Protein AF-A0A7W3JRR3-F1 (afdb_monomer)

Foldseek 3Di:
DDDDDDDDDDDDDDDDPPDPPPPQPQDDAPAAKWKAWPVFATADFPDKDALQTWIWIARDRPGLFHKDAAPPQFPFKKWFKAAGNCQFALVRTQFMDTAHDDPPHRIGTRDTQRNVRRPPHDLVVCQQVWAKIWTFMFRHHPVRRGGPGTYTFIKTADHNRRIIGTHDID

Solvent-accessible surface area (backbone atoms only — not comparable to full-atom values): 9525 Å² total; per-residue (Å²): 144,87,83,85,87,86,83,86,80,85,82,81,84,81,80,77,81,77,74,78,79,72,81,68,59,76,64,78,52,76,45,61,47,30,43,22,36,80,80,79,41,70,61,54,61,66,47,82,36,57,46,74,44,50,31,28,37,10,50,39,83,91,42,58,76,29,54,45,83,39,60,88,78,44,67,45,32,29,24,39,32,16,50,65,54,33,73,66,35,52,90,58,39,51,22,25,30,84,41,72,52,44,90,98,56,53,29,38,60,43,43,64,52,24,65,70,66,29,73,51,56,58,63,68,60,46,20,55,65,29,48,64,30,32,41,29,38,32,26,13,24,83,83,53,72,38,47,80,42,41,34,40,37,48,30,42,34,36,53,71,74,26,36,28,24,37,51,74,86,125

Mean predicted aligned error: 8.38 Å

Nearest PDB structures (folds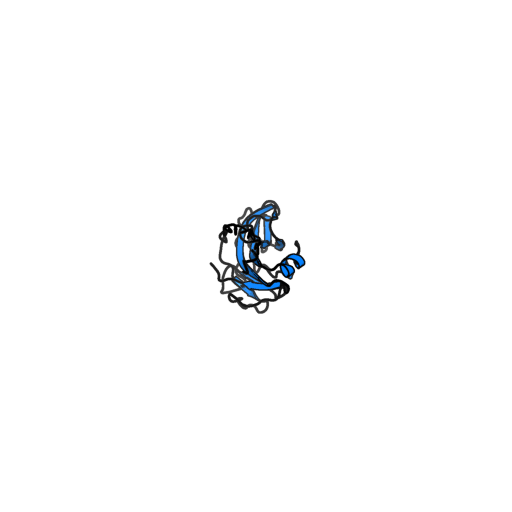eek):
  8v5q-assembly1_G  TM=2.894E-01  e=2.706E+00  Human alphaherpesvirus 3
  6fhp-assembly2_B  TM=1.627E-01  e=4.683E+00  Streptomyces mobaraensis

Organism: NCBI:txid748908

pLDDT: mean 88.58, std 17.71, range [40.22, 98.56]

Sequence (170 aa):
MLRLGIILALATSLTSCAGTVGNVVDVSSDGPVFIFDGGDAVVAPGTKMAWNDDAFASSVEATEYAEFLCPESSTGGFSFLAERGNEKSPSAWKMNAPLGFRPGSHSLLAPVVTPDWLINGDFAQIKAQGGSYSLGVACVENNGLSASKVFFRSITVTAGTGDWTADPNK

Radius of gyration: 22.42 Å; Cα contacts (8 Å, |Δi|>4): 398; chains: 1; bounding box: 68×60×65 Å

Structure (mmCIF, N/CA/C/O backbone):
data_AF-A0A7W3JRR3-F1
#
_entry.id   AF-A0A7W3JRR3-F1
#
loop_
_atom_site.group_PDB
_atom_site.id
_atom_site.type_symbol
_atom_site.label_atom_id
_atom_site.label_alt_id
_atom_site.label_comp_id
_atom_site.label_asym_id
_atom_site.label_entity_id
_atom_site.label_seq_id
_atom_site.pdbx_PDB_ins_code
_atom_site.Cartn_x
_atom_site.Cartn_y
_atom_site.Cartn_z
_atom_site.occupancy
_atom_site.B_iso_or_equiv
_atom_site.auth_seq_id
_atom_site.auth_comp_id
_atom_site.auth_asym_id
_atom_site.auth_atom_id
_atom_site.pdbx_PDB_model_num
ATOM 1 N N . MET A 1 1 ? -53.595 41.607 47.313 1.00 43.44 1 MET A N 1
ATOM 2 C CA . MET A 1 1 ? -52.727 42.332 46.360 1.00 43.44 1 MET A CA 1
ATOM 3 C C . MET A 1 1 ? -51.395 41.599 46.295 1.00 43.44 1 MET A C 1
ATOM 5 O O . MET A 1 1 ? -50.656 41.655 47.262 1.00 43.44 1 MET A O 1
ATOM 9 N N . LEU A 1 2 ? -51.121 40.852 45.224 1.00 40.50 2 LEU A N 1
ATOM 10 C CA . LEU A 1 2 ? -49.820 40.212 44.999 1.00 40.50 2 LEU A CA 1
ATOM 11 C C . LEU A 1 2 ? -49.593 40.168 43.481 1.00 40.50 2 LEU A C 1
ATOM 13 O O . LEU A 1 2 ? -50.391 39.562 42.770 1.00 40.50 2 LEU A O 1
ATOM 17 N N . ARG A 1 3 ? -48.580 40.877 42.968 1.00 40.22 3 ARG A N 1
ATOM 18 C CA . ARG A 1 3 ? -48.223 40.876 41.540 1.00 40.22 3 ARG A CA 1
ATOM 19 C C . ARG A 1 3 ? -46.749 40.508 41.349 1.00 40.22 3 ARG A C 1
ATOM 21 O O . ARG A 1 3 ? -45.873 41.264 41.740 1.00 40.22 3 ARG A O 1
ATOM 28 N N . LEU A 1 4 ? -46.583 39.322 40.755 1.00 45.22 4 LEU A N 1
ATOM 29 C CA . LEU A 1 4 ? -45.621 38.859 39.743 1.00 45.22 4 LEU A CA 1
ATOM 30 C C . LEU A 1 4 ? -44.192 39.437 39.754 1.00 45.22 4 LEU A C 1
ATOM 32 O O . LEU A 1 4 ? -43.964 40.572 39.344 1.00 45.22 4 LEU A O 1
ATOM 36 N N . GLY A 1 5 ? -43.228 38.567 40.075 1.00 44.06 5 GLY A N 1
ATOM 37 C CA . GLY A 1 5 ? -41.819 38.708 39.703 1.00 44.06 5 GLY A CA 1
ATOM 38 C C . GLY A 1 5 ? -41.556 38.110 38.316 1.00 44.06 5 GLY A C 1
ATOM 39 O O . GLY A 1 5 ? -42.033 37.021 38.004 1.00 44.06 5 GLY A O 1
ATOM 40 N N . ILE A 1 6 ? -40.813 38.841 37.488 1.00 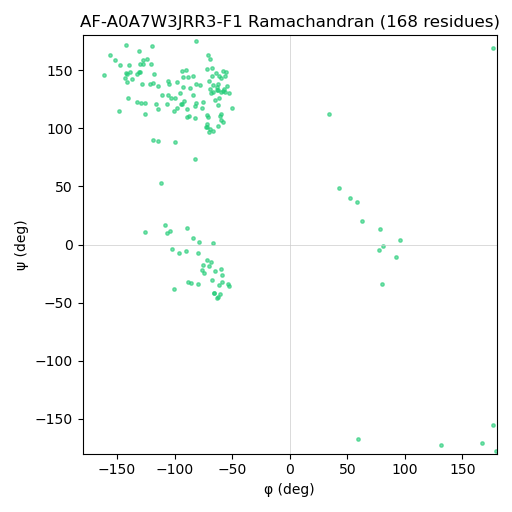54.38 6 ILE A N 1
ATOM 41 C CA . ILE A 1 6 ? -40.384 38.447 36.141 1.00 54.38 6 ILE A CA 1
ATOM 42 C C . ILE A 1 6 ? -39.012 37.770 36.256 1.00 54.38 6 ILE A C 1
ATOM 44 O O . ILE A 1 6 ? -38.074 38.378 36.767 1.00 54.38 6 ILE A O 1
ATOM 48 N N . ILE A 1 7 ? -38.889 36.529 35.778 1.00 46.56 7 ILE A N 1
ATOM 49 C CA . ILE A 1 7 ? -37.606 35.829 35.617 1.00 46.56 7 ILE A CA 1
ATOM 50 C C . ILE A 1 7 ? -37.181 35.971 34.154 1.00 46.56 7 ILE A C 1
ATOM 52 O O . ILE A 1 7 ? -37.877 35.510 33.251 1.00 46.56 7 ILE A O 1
ATOM 56 N N . LEU A 1 8 ? -36.045 36.629 33.931 1.00 47.44 8 LEU A N 1
ATOM 57 C CA . LEU A 1 8 ? -35.415 36.785 32.623 1.00 47.44 8 LEU A CA 1
ATOM 58 C C . LEU A 1 8 ? -34.500 35.574 32.372 1.00 47.44 8 LEU A C 1
ATOM 60 O O . LEU A 1 8 ? -33.485 35.420 33.048 1.00 47.44 8 LEU A O 1
ATOM 64 N N . ALA A 1 9 ? -34.863 34.700 31.432 1.00 47.69 9 ALA A N 1
ATOM 65 C CA . ALA A 1 9 ? -34.028 33.572 31.021 1.00 47.69 9 ALA A CA 1
ATOM 66 C C . ALA A 1 9 ? -33.089 34.001 29.878 1.00 47.69 9 ALA A C 1
ATOM 68 O O . ALA A 1 9 ? -33.551 34.369 28.798 1.00 47.69 9 ALA A O 1
ATOM 69 N N . LEU A 1 10 ? -31.774 33.960 30.115 1.00 46.31 10 LEU A N 1
ATOM 70 C CA . LEU A 1 10 ? -30.750 34.108 29.076 1.00 46.31 10 LEU A CA 1
ATOM 71 C C . LEU A 1 10 ? -30.653 32.801 28.275 1.00 46.31 10 LEU A C 1
ATOM 73 O O . LEU A 1 10 ? -30.275 31.768 28.823 1.00 46.31 10 LEU A O 1
ATOM 77 N N . ALA A 1 11 ? -30.959 32.854 26.980 1.00 46.69 11 ALA A N 1
ATOM 78 C CA . ALA A 1 11 ? -30.701 31.765 26.045 1.00 46.69 11 ALA A CA 1
ATOM 79 C C . ALA A 1 11 ? -29.294 31.929 25.446 1.00 46.69 11 ALA A C 1
ATOM 81 O O . ALA A 1 11 ? -29.047 32.844 24.663 1.00 46.69 11 ALA A O 1
ATOM 82 N N . THR A 1 12 ? -28.360 31.057 25.823 1.00 53.84 12 THR A N 1
ATOM 83 C CA . THR A 1 12 ? -27.039 30.943 25.195 1.00 53.84 12 THR A CA 1
ATOM 84 C C . THR A 1 12 ? -27.147 30.087 23.936 1.00 53.84 12 THR A C 1
ATOM 86 O O . THR A 1 12 ? -27.351 28.876 23.989 1.00 53.84 12 THR A O 1
ATOM 89 N N . SER A 1 13 ? -27.025 30.724 22.775 1.00 48.91 13 SER A N 1
ATOM 90 C CA . SER A 1 13 ? -26.954 30.056 21.477 1.00 48.91 13 SER A CA 1
ATOM 91 C C . SER A 1 13 ? -25.611 29.333 21.323 1.00 48.91 13 SER A C 1
ATOM 93 O O . SER A 1 13 ? -24.565 29.966 21.187 1.00 48.91 13 SER A O 1
ATOM 95 N N . LEU A 1 14 ? -25.651 27.999 21.353 1.00 49.72 14 LEU A N 1
ATOM 96 C CA . LEU A 1 14 ? -24.549 27.121 20.967 1.00 49.72 14 LEU A CA 1
ATOM 97 C C . LEU A 1 14 ? -24.387 27.182 19.443 1.00 49.72 14 LEU A C 1
ATOM 99 O O . LEU A 1 14 ? -25.173 26.596 18.701 1.00 49.72 14 LEU A O 1
ATOM 103 N N . THR A 1 15 ? -23.374 27.902 18.971 1.00 57.06 15 THR A N 1
ATOM 104 C CA . THR A 1 15 ? -22.947 27.849 17.570 1.00 57.06 15 THR A CA 1
ATOM 105 C C . THR A 1 15 ? -22.245 26.515 17.331 1.00 57.06 15 THR A C 1
ATOM 107 O O . THR A 1 15 ? -21.091 26.333 17.709 1.00 57.06 15 THR A O 1
ATOM 110 N N . SER A 1 16 ? -22.943 25.558 16.725 1.00 45.97 16 SER A N 1
ATOM 111 C CA . SER A 1 16 ? -22.334 24.333 16.213 1.00 45.97 16 SER A CA 1
ATOM 112 C C . SER A 1 16 ? -21.504 24.665 14.971 1.00 45.97 16 SER A C 1
ATOM 114 O O . SER A 1 16 ? -22.060 25.014 13.929 1.00 45.97 16 SER A O 1
ATOM 116 N N . CYS A 1 17 ? -20.179 24.554 15.063 1.00 47.81 17 CYS A N 1
ATOM 117 C CA . CYS A 1 17 ? -19.304 24.557 13.896 1.00 47.81 17 CYS A CA 1
ATOM 118 C C . CYS A 1 17 ? -19.581 23.284 13.086 1.00 47.81 17 CYS A C 1
ATOM 120 O O . CYS A 1 17 ? -19.081 22.211 13.416 1.00 47.81 17 CYS A O 1
ATOM 122 N N . ALA A 1 18 ? -20.404 23.385 12.044 1.00 49.62 18 ALA A N 1
ATOM 123 C CA . ALA A 1 18 ? -20.497 22.342 11.035 1.00 49.62 18 ALA A CA 1
ATOM 124 C C . ALA A 1 18 ? -19.183 22.351 10.241 1.00 49.62 18 ALA A C 1
ATOM 126 O O . ALA A 1 18 ? -18.975 23.200 9.377 1.00 49.62 18 ALA A O 1
ATOM 127 N N . GLY A 1 19 ? -18.268 21.441 10.578 1.00 46.62 19 GLY A N 1
ATOM 128 C CA . GLY A 1 19 ? -17.132 21.143 9.717 1.00 46.62 19 GLY A CA 1
ATOM 129 C C . GLY A 1 19 ? -17.667 20.594 8.400 1.00 46.62 19 GLY A C 1
ATOM 130 O O . GLY A 1 19 ? -18.384 19.595 8.383 1.00 46.62 19 GLY A O 1
ATOM 131 N N . THR A 1 20 ? -17.362 21.262 7.295 1.00 41.69 20 THR A N 1
ATOM 132 C CA . THR A 1 20 ? -17.564 20.706 5.961 1.00 41.69 20 THR A CA 1
ATOM 133 C C . THR A 1 20 ? -16.726 19.438 5.849 1.00 41.69 20 THR A C 1
ATOM 135 O O . THR A 1 20 ? -15.498 19.515 5.826 1.00 41.69 20 THR A O 1
ATOM 138 N N . VAL A 1 21 ? -17.380 18.278 5.788 1.00 48.75 21 VAL A N 1
ATOM 139 C CA . VAL A 1 21 ? -16.757 17.041 5.312 1.00 48.75 21 VAL A CA 1
ATOM 140 C C . VAL A 1 21 ? -16.384 17.313 3.858 1.00 48.75 21 VAL A C 1
ATOM 142 O O . VAL A 1 21 ? -17.259 17.401 2.998 1.00 48.75 21 VAL A O 1
ATOM 145 N N . GLY A 1 22 ? -15.104 17.580 3.597 1.00 43.84 22 GLY A N 1
ATOM 146 C CA . GLY A 1 22 ? -14.613 17.700 2.231 1.00 43.84 22 GLY A CA 1
ATOM 147 C C . GLY A 1 22 ? -14.952 16.412 1.490 1.00 43.84 22 GLY A C 1
ATOM 148 O O . GLY A 1 22 ? -14.725 15.325 2.019 1.00 43.84 22 GLY A O 1
ATOM 149 N N . ASN A 1 23 ? -15.530 16.522 0.295 1.00 43.31 23 ASN A N 1
ATOM 150 C CA . ASN A 1 23 ? -15.677 1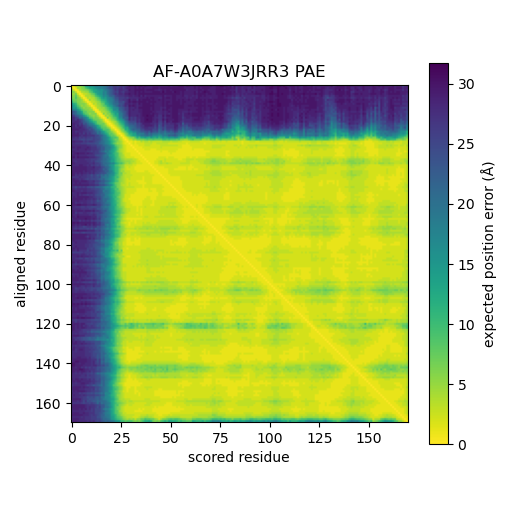5.366 -0.578 1.00 43.31 23 ASN A CA 1
ATOM 151 C C . ASN A 1 23 ? -14.269 14.838 -0.864 1.00 43.31 23 ASN A C 1
ATOM 153 O O . ASN A 1 23 ? -13.505 15.483 -1.582 1.00 43.31 23 ASN A O 1
ATOM 157 N N . VAL A 1 24 ? -13.921 13.697 -0.272 1.00 52.12 24 VAL A N 1
ATOM 158 C CA . VAL A 1 24 ? -12.739 12.938 -0.665 1.00 52.12 24 VAL A CA 1
ATOM 159 C C . VAL A 1 24 ? -12.946 12.588 -2.132 1.00 52.12 24 VAL A C 1
ATOM 161 O O . VAL A 1 24 ? -13.880 11.863 -2.477 1.00 52.12 24 VAL A O 1
ATOM 164 N N . VAL A 1 25 ? -12.128 13.161 -3.012 1.00 56.66 25 VAL A N 1
ATOM 165 C CA . VAL A 1 25 ? -12.067 12.705 -4.397 1.00 56.66 25 VAL A CA 1
ATOM 166 C C . VAL A 1 25 ? -11.400 11.338 -4.332 1.00 56.66 25 VAL A C 1
ATOM 168 O O . VAL A 1 25 ? -10.183 11.254 -4.207 1.00 56.66 25 VAL A O 1
ATOM 171 N N . ASP A 1 26 ? -12.205 10.276 -4.324 1.00 62.62 26 ASP A N 1
ATOM 172 C CA . ASP A 1 26 ? -11.705 8.907 -4.438 1.00 62.62 26 ASP A CA 1
ATOM 173 C C . ASP A 1 26 ? -10.927 8.825 -5.765 1.00 62.62 26 ASP A C 1
ATOM 175 O O . ASP A 1 26 ? -11.510 8.842 -6.852 1.00 62.62 26 ASP A O 1
ATOM 179 N N . VAL A 1 27 ? -9.597 8.790 -5.686 1.00 76.00 27 VAL A N 1
ATOM 180 C CA . VAL A 1 27 ? -8.758 8.435 -6.831 1.00 76.00 27 VAL A CA 1
ATOM 181 C C . VAL A 1 27 ? -9.040 6.965 -7.132 1.00 76.00 27 VAL A C 1
ATOM 183 O O . VAL A 1 27 ? -9.175 6.154 -6.219 1.00 76.00 27 VAL A O 1
ATOM 186 N N . SER A 1 28 ? -9.175 6.597 -8.404 1.00 86.38 28 SER A N 1
ATOM 187 C CA . SER A 1 28 ? -9.311 5.187 -8.761 1.00 86.38 28 SER A CA 1
ATOM 188 C C . SER A 1 28 ? -7.947 4.512 -8.707 1.00 86.38 28 SER A C 1
ATOM 190 O O . SER A 1 28 ? -6.958 5.057 -9.208 1.00 86.38 28 SER A O 1
ATOM 192 N N . SER A 1 29 ? -7.904 3.305 -8.156 1.00 94.62 29 SER A N 1
ATOM 193 C CA . SER A 1 29 ? -6.731 2.454 -8.295 1.00 94.62 29 SER A CA 1
ATOM 194 C C . SER A 1 29 ? -6.506 2.076 -9.767 1.00 94.62 29 SER A C 1
ATOM 196 O O . SER A 1 29 ? -7.458 1.956 -10.536 1.00 94.62 29 SER A O 1
ATOM 198 N N . ASP A 1 30 ? -5.246 1.899 -10.170 1.00 96.69 30 ASP A N 1
ATOM 199 C CA . ASP A 1 30 ? -4.860 1.517 -11.535 1.00 96.69 30 ASP A CA 1
ATOM 200 C C . ASP A 1 30 ? -5.042 0.006 -11.819 1.00 96.69 30 ASP A C 1
ATOM 202 O O . ASP A 1 30 ? -4.720 -0.461 -12.915 1.00 96.69 30 ASP A O 1
ATOM 206 N N . GLY A 1 31 ? -5.552 -0.759 -10.848 1.00 94.88 31 GLY A N 1
ATOM 207 C CA . GLY A 1 31 ? -5.890 -2.179 -10.950 1.00 94.88 31 GLY A CA 1
ATOM 208 C C . GLY A 1 31 ? -6.377 -2.743 -9.607 1.00 94.88 31 GLY A C 1
ATOM 209 O O . GLY A 1 31 ? -6.264 -2.061 -8.589 1.00 94.88 31 GLY A O 1
ATOM 210 N N . PRO A 1 32 ? -6.926 -3.969 -9.579 1.00 94.81 32 PRO A N 1
ATOM 211 C CA . PRO A 1 32 ? -7.370 -4.590 -8.336 1.00 94.81 32 PRO A CA 1
ATOM 212 C C . PRO A 1 32 ? -6.187 -4.919 -7.417 1.00 94.81 32 PRO A C 1
ATOM 214 O O . PRO A 1 32 ? -5.081 -5.198 -7.884 1.00 94.81 32 PRO A O 1
ATOM 217 N N . VAL A 1 33 ? -6.446 -4.932 -6.108 1.00 97.19 33 VAL A N 1
ATOM 218 C CA . VAL A 1 33 ? -5.489 -5.372 -5.088 1.00 97.19 33 VAL A CA 1
ATOM 219 C C . VAL A 1 33 ? -6.146 -6.390 -4.173 1.00 97.19 33 VAL A C 1
ATOM 221 O O . VAL A 1 33 ? -7.137 -6.114 -3.504 1.00 97.19 33 VAL A O 1
ATOM 224 N N . PHE A 1 34 ? -5.561 -7.572 -4.104 1.00 97.62 34 PHE A N 1
ATOM 225 C CA . PHE A 1 34 ? -5.901 -8.597 -3.131 1.00 97.62 34 PHE A CA 1
ATOM 226 C C . PHE A 1 34 ? -4.806 -8.622 -2.076 1.00 97.62 34 PHE A C 1
ATOM 228 O O . PHE A 1 34 ? -3.631 -8.472 -2.402 1.00 97.62 34 PHE A O 1
ATOM 235 N N . ILE A 1 35 ? -5.201 -8.747 -0.813 1.00 97.94 35 ILE A N 1
ATOM 236 C CA . ILE A 1 35 ? -4.263 -8.821 0.305 1.00 97.94 35 ILE A CA 1
ATOM 237 C C . ILE A 1 35 ? -4.241 -10.268 0.766 1.00 97.94 35 ILE A C 1
ATOM 239 O O . ILE A 1 35 ? -5.307 -10.833 0.996 1.00 97.94 35 ILE A O 1
ATOM 243 N N . PHE A 1 36 ? -3.051 -10.835 0.887 1.00 98.44 36 PHE A N 1
ATOM 244 C CA . PHE A 1 36 ? -2.788 -12.152 1.447 1.00 98.44 36 PHE A CA 1
ATOM 245 C C . PHE A 1 36 ? -2.182 -11.997 2.837 1.00 98.44 36 PHE A C 1
ATOM 247 O O . PHE A 1 36 ? -1.399 -11.071 3.044 1.00 98.44 36 PHE A O 1
ATOM 254 N N . ASP A 1 37 ? -2.569 -12.853 3.779 1.00 97.75 37 ASP A N 1
ATOM 255 C CA . ASP A 1 37 ? -1.940 -12.928 5.097 1.00 97.75 37 ASP A CA 1
ATOM 256 C C . ASP A 1 37 ? -0.645 -13.762 5.065 1.00 97.75 37 ASP A C 1
ATOM 258 O O . ASP A 1 37 ? -0.296 -14.356 4.047 1.00 97.75 37 ASP A O 1
ATOM 262 N N . GLY A 1 38 ? 0.080 -13.827 6.186 1.00 95.75 38 GLY A N 1
ATOM 263 C CA . GLY A 1 38 ? 1.289 -14.659 6.315 1.00 95.75 38 GLY A CA 1
ATOM 264 C C . GLY A 1 38 ? 1.060 -16.177 6.263 1.00 95.75 38 GLY A C 1
ATOM 265 O O . GLY A 1 38 ? 2.008 -16.938 6.448 1.00 95.75 38 GLY A O 1
ATOM 266 N N . GLY A 1 39 ? -0.185 -16.627 6.082 1.00 95.94 39 GLY A N 1
ATOM 267 C CA . GLY A 1 39 ? -0.562 -18.019 5.844 1.00 95.94 39 GLY A CA 1
ATOM 268 C C . GLY A 1 39 ? -1.023 -18.278 4.406 1.00 95.94 39 GLY A C 1
ATOM 269 O O . GLY A 1 39 ? -1.677 -19.294 4.163 1.00 95.94 39 GLY A O 1
ATOM 270 N N . ASP A 1 40 ? -0.718 -17.365 3.482 1.00 93.88 40 ASP A N 1
ATOM 271 C CA . ASP A 1 40 ? -1.048 -17.411 2.055 1.00 93.88 40 ASP A CA 1
ATOM 272 C C . ASP A 1 40 ? -2.565 -17.404 1.772 1.00 93.88 40 ASP A C 1
ATOM 274 O O . ASP A 1 40 ? -3.018 -17.795 0.688 1.00 93.88 40 ASP A O 1
ATOM 278 N N . ALA A 1 41 ? -3.384 -16.950 2.727 1.00 97.12 41 ALA A N 1
ATOM 279 C CA . ALA A 1 41 ? -4.828 -16.843 2.563 1.00 97.12 41 ALA A CA 1
ATOM 280 C C . ALA A 1 41 ? -5.245 -15.416 2.195 1.00 97.12 41 ALA A C 1
ATOM 282 O O . ALA A 1 41 ? -4.752 -14.432 2.745 1.00 97.12 41 ALA A O 1
ATOM 283 N N . VAL A 1 42 ? -6.212 -15.286 1.282 1.00 97.31 42 VAL A N 1
ATOM 284 C CA . VAL A 1 42 ? -6.785 -1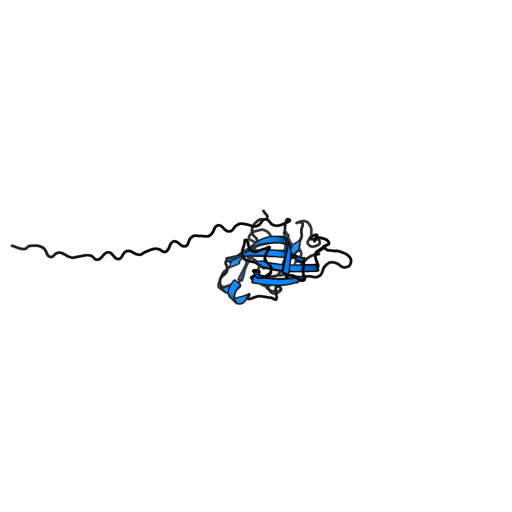3.978 0.940 1.00 97.31 42 VAL A CA 1
ATOM 285 C C . VAL A 1 42 ? -7.517 -13.401 2.152 1.00 97.31 42 VAL A C 1
ATOM 287 O O . VAL A 1 42 ? -8.469 -13.987 2.673 1.00 97.31 42 VAL A O 1
ATOM 290 N N . VAL A 1 43 ? -7.129 -12.194 2.551 1.00 97.50 43 VAL A N 1
ATOM 291 C CA . VAL A 1 43 ? -7.777 -11.414 3.602 1.00 97.50 43 VAL A CA 1
ATOM 292 C C . VAL A 1 43 ? -9.126 -10.908 3.095 1.00 97.50 43 VAL A C 1
ATOM 294 O O . VAL A 1 43 ? -9.232 -9.918 2.352 1.00 97.50 43 VAL A O 1
ATOM 297 N N . ALA A 1 44 ? -10.185 -11.593 3.526 1.00 96.56 44 ALA A N 1
ATOM 298 C CA . ALA A 1 44 ? -11.558 -11.210 3.232 1.00 96.56 44 ALA A CA 1
ATOM 299 C C . ALA A 1 44 ? -11.874 -9.779 3.730 1.00 96.56 44 ALA A C 1
ATOM 301 O O . ALA A 1 44 ? -11.306 -9.316 4.724 1.00 96.56 44 ALA A O 1
ATOM 302 N N . PRO A 1 45 ? -12.778 -9.041 3.058 1.00 96.06 45 PRO A N 1
ATOM 303 C CA . PRO A 1 45 ? -13.217 -7.733 3.534 1.00 96.06 45 PRO A CA 1
ATOM 304 C C . PRO A 1 45 ? -13.747 -7.775 4.971 1.00 96.06 45 PRO A C 1
ATOM 306 O O . PRO A 1 45 ? -14.512 -8.668 5.329 1.00 96.06 45 PRO A O 1
ATOM 309 N N . GLY A 1 46 ? -13.361 -6.793 5.787 1.00 96.88 46 GLY A N 1
ATOM 310 C CA . GLY A 1 46 ? -13.769 -6.706 7.193 1.00 96.88 46 GLY A CA 1
ATOM 311 C C . GLY A 1 46 ? -13.028 -7.644 8.153 1.00 96.88 46 GLY A C 1
ATOM 312 O O . GLY A 1 46 ? -13.236 -7.534 9.362 1.00 96.88 46 GLY A O 1
ATOM 313 N N . THR A 1 47 ? -12.146 -8.525 7.664 1.00 98.25 47 THR A N 1
ATOM 314 C CA . THR A 1 47 ? -11.254 -9.302 8.533 1.00 98.25 47 THR A CA 1
ATOM 315 C C . THR A 1 47 ? -10.346 -8.353 9.303 1.00 98.25 47 THR A C 1
ATOM 317 O O . THR A 1 47 ? -9.683 -7.495 8.717 1.00 98.25 47 THR A O 1
ATOM 320 N N . LYS A 1 48 ? -10.349 -8.500 10.628 1.00 98.25 48 LYS A N 1
ATOM 321 C CA . LYS A 1 48 ? -9.497 -7.736 11.533 1.00 98.25 48 LYS A CA 1
ATOM 322 C C . LYS A 1 48 ? -8.068 -8.268 11.454 1.00 98.25 48 LYS A C 1
ATOM 324 O O . LYS A 1 48 ? -7.846 -9.433 11.763 1.00 98.25 48 LYS A O 1
ATOM 329 N N . MET A 1 49 ? -7.142 -7.382 11.124 1.00 98.44 49 MET A N 1
ATOM 330 C CA . MET A 1 49 ? -5.703 -7.611 11.082 1.00 98.44 49 MET A CA 1
ATOM 331 C C . MET A 1 49 ? -5.034 -6.745 12.153 1.00 98.44 49 MET A C 1
ATOM 333 O O . MET A 1 49 ? -5.381 -5.569 12.316 1.00 98.44 49 MET A O 1
ATOM 337 N N . ALA A 1 50 ? -4.080 -7.299 12.892 1.00 98.25 50 ALA A N 1
ATOM 338 C CA . ALA A 1 50 ? -3.199 -6.503 13.733 1.00 98.25 50 ALA A CA 1
ATOM 339 C C . ALA A 1 50 ? -2.248 -5.667 12.861 1.00 98.25 50 ALA A C 1
ATOM 341 O O . ALA A 1 50 ? -1.999 -5.957 11.690 1.00 98.25 50 ALA A O 1
ATOM 342 N N . TRP A 1 51 ? -1.683 -4.606 13.436 1.00 96.94 51 TRP A N 1
ATOM 343 C CA . TRP A 1 51 ? -0.777 -3.708 12.706 1.00 96.94 51 TRP A CA 1
ATOM 344 C C . TRP A 1 51 ? 0.461 -4.409 12.124 1.00 96.94 51 TRP A C 1
ATOM 346 O O . TRP A 1 51 ? 0.985 -3.995 11.092 1.00 96.94 51 TRP A O 1
ATOM 356 N N . ASN A 1 52 ? 0.936 -5.440 12.818 1.00 97.44 52 ASN A N 1
ATOM 357 C CA . ASN A 1 52 ? 2.132 -6.204 12.485 1.00 97.44 52 ASN A CA 1
ATOM 358 C C . ASN A 1 52 ? 1.815 -7.598 11.924 1.00 97.44 52 ASN A C 1
ATOM 360 O O . ASN A 1 52 ? 2.733 -8.408 11.829 1.00 97.44 52 ASN A O 1
ATOM 364 N N . ASP A 1 53 ? 0.549 -7.892 11.613 1.00 98.44 53 ASP A N 1
ATOM 365 C CA . ASP A 1 53 ? 0.212 -9.120 10.896 1.00 98.44 53 ASP A CA 1
ATOM 366 C C . ASP A 1 53 ? 0.740 -9.018 9.466 1.00 98.44 53 ASP A C 1
ATOM 368 O O . ASP A 1 53 ? 0.563 -7.990 8.804 1.00 98.44 53 ASP A O 1
ATOM 372 N N . ASP A 1 54 ? 1.385 -10.085 9.001 1.00 98.31 54 ASP A N 1
ATOM 373 C CA . ASP A 1 54 ? 1.953 -10.133 7.662 1.00 98.31 54 ASP A CA 1
ATOM 374 C C . ASP A 1 54 ? 0.865 -9.936 6.604 1.00 98.31 54 ASP A C 1
ATOM 376 O O . ASP A 1 54 ? -0.192 -10.568 6.651 1.00 98.31 54 ASP A O 1
ATOM 380 N N . ALA A 1 55 ? 1.134 -9.033 5.663 1.00 98.19 55 ALA A N 1
ATOM 381 C CA . ALA A 1 55 ? 0.239 -8.695 4.576 1.00 98.19 55 ALA A CA 1
ATOM 382 C C . ALA A 1 55 ? 1.026 -8.477 3.278 1.00 98.19 55 ALA A C 1
ATOM 384 O O . ALA A 1 55 ? 1.924 -7.631 3.211 1.00 98.19 55 ALA A O 1
ATOM 385 N N . PHE A 1 56 ? 0.638 -9.189 2.224 1.00 98.31 56 PHE A N 1
ATOM 386 C CA . PHE A 1 56 ? 1.231 -9.101 0.889 1.00 98.31 56 PHE A CA 1
ATOM 387 C C . PHE A 1 56 ? 0.165 -8.707 -0.127 1.00 98.31 56 PHE A C 1
ATOM 389 O O . PHE A 1 56 ? -0.964 -9.191 -0.073 1.00 98.31 56 PHE A O 1
ATOM 396 N N . ALA A 1 57 ? 0.495 -7.808 -1.051 1.00 98.06 57 ALA A N 1
ATOM 397 C CA . ALA A 1 57 ? -0.430 -7.410 -2.104 1.00 98.06 57 ALA A CA 1
ATOM 398 C C . ALA A 1 57 ? -0.235 -8.264 -3.362 1.00 98.06 57 ALA A C 1
ATOM 400 O O . ALA A 1 57 ? 0.885 -8.593 -3.741 1.00 98.06 57 ALA A O 1
ATOM 401 N N . SER A 1 58 ? -1.335 -8.553 -4.049 1.00 98.12 58 SER A N 1
ATOM 402 C CA . SER A 1 58 ? -1.368 -9.277 -5.319 1.00 98.12 58 SER A CA 1
ATOM 403 C C . SER A 1 58 ? -2.380 -8.645 -6.270 1.00 98.12 58 SER A C 1
ATOM 405 O O . SER A 1 58 ? -3.399 -8.098 -5.841 1.00 98.12 58 SER A O 1
ATOM 407 N N . SER A 1 59 ? -2.114 -8.718 -7.574 1.00 97.44 59 SER A N 1
ATOM 408 C CA . SER A 1 59 ? -3.021 -8.206 -8.607 1.00 97.44 59 SER A CA 1
ATOM 409 C C . SER A 1 59 ? -4.186 -9.152 -8.925 1.00 97.44 59 SER A C 1
ATOM 411 O O . SER A 1 59 ? -5.100 -8.772 -9.657 1.00 97.44 59 SER A O 1
ATOM 413 N N . VAL A 1 60 ? -4.195 -10.373 -8.372 1.00 96.62 60 VAL A N 1
ATOM 414 C CA . VAL A 1 60 ? -5.286 -11.350 -8.537 1.00 96.62 60 VAL A CA 1
ATOM 415 C C . VAL A 1 60 ? -5.585 -12.083 -7.227 1.00 96.62 60 VAL A C 1
ATOM 417 O O . VAL A 1 60 ? -4.719 -12.243 -6.376 1.00 96.62 60 VAL A O 1
ATOM 420 N N . GLU A 1 61 ? -6.811 -12.581 -7.079 1.00 96.44 61 GLU A N 1
ATOM 421 C CA . GLU A 1 61 ? -7.246 -13.304 -5.873 1.00 96.44 61 GLU A CA 1
ATOM 422 C C . GLU A 1 61 ? -6.684 -14.728 -5.778 1.00 96.44 61 GLU A C 1
ATOM 424 O O . GLU A 1 61 ? -6.587 -15.301 -4.702 1.00 96.44 61 GLU A O 1
ATOM 429 N N . ALA A 1 62 ? -6.338 -15.332 -6.915 1.00 96.69 62 ALA A N 1
ATOM 430 C CA . ALA A 1 62 ? -6.020 -16.756 -6.985 1.00 96.69 62 ALA A CA 1
ATOM 431 C C . ALA A 1 62 ? -4.640 -17.125 -6.412 1.00 96.69 62 ALA A C 1
ATOM 433 O O . ALA A 1 62 ? -4.376 -18.304 -6.183 1.00 96.69 62 ALA A O 1
ATOM 434 N N . THR A 1 63 ? -3.734 -16.157 -6.251 1.00 96.62 63 THR A N 1
ATOM 435 C CA . THR A 1 63 ? -2.364 -16.391 -5.778 1.00 96.62 63 THR A CA 1
ATOM 436 C C . THR A 1 63 ? -1.729 -15.099 -5.270 1.00 96.62 63 THR A C 1
ATOM 438 O O . THR A 1 63 ? -1.967 -14.034 -5.838 1.00 96.62 63 THR A O 1
ATOM 441 N N . GLU A 1 64 ? -0.878 -15.191 -4.249 1.00 95.75 64 GLU A N 1
ATOM 442 C CA . GLU A 1 64 ? -0.068 -14.070 -3.752 1.00 95.75 64 GLU A CA 1
ATOM 443 C C . GLU A 1 64 ? 1.053 -13.649 -4.722 1.00 95.75 64 GLU A C 1
ATOM 445 O O . GLU A 1 64 ? 1.559 -12.532 -4.663 1.00 95.75 64 GLU A O 1
ATOM 450 N N . TYR A 1 65 ? 1.414 -14.524 -5.666 1.00 95.75 65 TYR A N 1
ATOM 451 C CA . TYR A 1 65 ? 2.529 -14.320 -6.594 1.00 95.75 65 TYR A CA 1
ATOM 452 C C . TYR A 1 65 ? 2.131 -13.604 -7.891 1.00 95.75 65 TYR A C 1
ATOM 454 O O . TYR A 1 65 ? 2.887 -13.638 -8.864 1.00 95.75 65 TYR A O 1
ATOM 462 N N . ALA A 1 66 ? 0.951 -12.985 -7.962 1.00 97.19 66 ALA A N 1
ATOM 463 C CA . ALA A 1 66 ? 0.609 -12.197 -9.138 1.00 97.19 66 ALA A CA 1
ATOM 464 C C . ALA A 1 66 ? 1.240 -10.809 -9.069 1.00 97.19 66 ALA A C 1
ATOM 466 O O . ALA A 1 66 ? 1.284 -10.149 -8.031 1.00 97.19 66 ALA A O 1
ATOM 467 N N . GLU A 1 67 ? 1.755 -10.378 -10.213 1.00 97.12 67 GLU A N 1
ATOM 468 C CA . GLU A 1 67 ? 2.592 -9.193 -10.302 1.00 97.12 67 GLU A CA 1
ATOM 469 C C . GLU A 1 67 ? 1.772 -7.927 -10.559 1.00 97.12 67 GLU A C 1
ATOM 471 O O . GLU A 1 67 ? 0.757 -7.947 -11.262 1.00 97.12 67 GLU A O 1
ATOM 476 N N . PHE A 1 68 ? 2.272 -6.795 -10.066 1.00 98.38 68 PHE A N 1
ATOM 477 C CA . PHE A 1 68 ? 1.854 -5.474 -10.528 1.00 98.38 68 PHE A CA 1
ATOM 478 C C . PHE A 1 68 ? 2.817 -4.987 -11.606 1.00 98.38 68 PHE A C 1
ATOM 480 O O . PHE A 1 68 ? 4.019 -4.855 -11.363 1.00 98.38 68 PHE A O 1
ATOM 487 N N . LEU A 1 69 ? 2.293 -4.717 -12.802 1.00 97.75 69 LEU A N 1
ATOM 488 C CA . LEU A 1 69 ? 3.091 -4.241 -13.929 1.00 97.75 69 LEU A CA 1
ATOM 489 C C . LEU A 1 69 ? 3.306 -2.729 -13.835 1.00 97.75 69 LEU A C 1
ATOM 491 O O . LEU A 1 69 ? 2.349 -1.947 -13.885 1.00 97.75 69 LEU A O 1
ATOM 495 N N . CYS A 1 70 ? 4.569 -2.322 -13.749 1.00 97.75 70 CYS A N 1
ATOM 496 C CA . CYS A 1 70 ? 4.968 -0.926 -13.780 1.00 97.75 70 CYS A CA 1
ATOM 497 C C . CYS A 1 70 ? 5.319 -0.474 -15.204 1.00 97.75 70 CYS A C 1
ATOM 499 O O . CYS A 1 70 ? 5.812 -1.270 -16.005 1.00 97.75 70 CYS A O 1
ATOM 501 N N . PRO A 1 71 ? 5.094 0.811 -15.542 1.00 97.06 71 PRO A N 1
ATOM 502 C CA . PRO A 1 71 ? 5.602 1.384 -16.784 1.00 97.06 71 PRO A CA 1
ATOM 503 C C . PRO A 1 71 ? 7.122 1.213 -16.914 1.00 97.06 71 PRO A C 1
ATOM 505 O O . PRO A 1 71 ? 7.839 1.285 -15.913 1.00 97.06 71 PRO A O 1
ATOM 508 N N . GLU A 1 72 ? 7.624 1.080 -18.144 1.00 95.12 72 GLU A N 1
ATOM 509 C CA . GLU A 1 72 ? 9.068 0.988 -18.431 1.00 95.12 72 GLU A CA 1
ATOM 510 C C . GLU A 1 72 ? 9.859 2.212 -17.938 1.00 95.12 72 GLU A C 1
ATOM 512 O O . GLU A 1 72 ? 11.036 2.105 -17.616 1.00 95.12 72 GLU A O 1
ATOM 517 N N . SER A 1 73 ? 9.217 3.375 -17.820 1.00 94.12 73 SER A N 1
ATOM 518 C CA . SER A 1 73 ? 9.809 4.593 -17.252 1.00 94.12 73 SER A CA 1
ATOM 519 C C . SER A 1 73 ? 10.008 4.540 -15.734 1.00 94.12 73 SER A C 1
ATOM 521 O O . SER A 1 73 ? 10.693 5.400 -15.178 1.00 94.12 73 SER A O 1
ATOM 523 N N . SER A 1 74 ? 9.412 3.561 -15.048 1.00 96.75 74 SER A N 1
ATOM 524 C CA . SER A 1 74 ? 9.458 3.476 -13.589 1.00 96.75 74 SER A CA 1
ATOM 525 C C . SER A 1 74 ? 10.874 3.195 -13.108 1.00 96.75 74 SER A C 1
ATOM 527 O O . SER A 1 74 ? 11.536 2.266 -13.564 1.00 96.75 74 SER A O 1
ATOM 529 N N . THR A 1 75 ? 11.317 3.983 -12.137 1.00 94.69 75 THR A N 1
ATOM 530 C CA . THR A 1 75 ? 12.646 3.882 -11.526 1.00 94.69 75 THR A CA 1
ATOM 531 C C . THR A 1 75 ? 12.636 3.068 -10.233 1.00 94.69 75 THR A C 1
ATOM 533 O O . THR A 1 75 ? 13.694 2.807 -9.672 1.00 94.69 75 THR A O 1
ATOM 536 N N . GLY A 1 76 ? 11.458 2.689 -9.732 1.00 95.62 76 GLY A N 1
ATOM 537 C CA . GLY A 1 76 ? 11.314 1.839 -8.553 1.00 95.62 76 GLY A CA 1
ATOM 538 C C . GLY A 1 76 ? 9.856 1.586 -8.182 1.00 95.62 76 GLY A C 1
ATOM 539 O O . GLY A 1 76 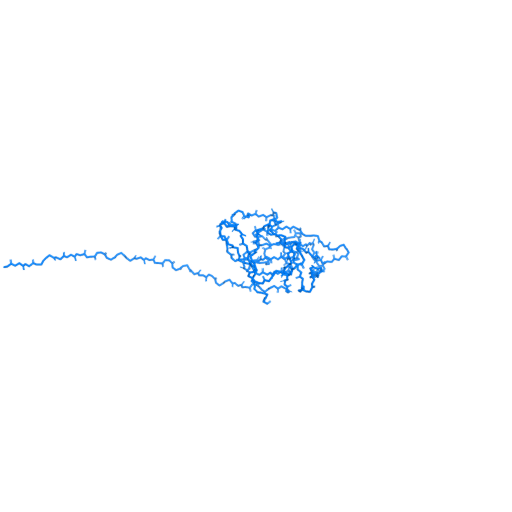? 8.936 2.060 -8.858 1.00 95.62 76 GLY A O 1
ATOM 540 N N . GLY A 1 77 ? 9.658 0.856 -7.087 1.00 97.62 77 GLY A N 1
ATOM 541 C CA . GLY A 1 77 ? 8.355 0.675 -6.461 1.00 97.62 77 GLY A CA 1
ATOM 542 C C . GLY A 1 77 ? 8.371 1.093 -4.999 1.00 97.62 77 GLY A C 1
ATOM 543 O O . GLY A 1 77 ? 9.428 1.154 -4.375 1.00 97.62 77 GLY A O 1
ATOM 544 N N . PHE A 1 78 ? 7.195 1.364 -4.452 1.00 98.38 78 PHE A N 1
ATOM 545 C CA . PHE A 1 78 ? 6.994 1.605 -3.026 1.00 98.38 78 PHE A CA 1
ATOM 546 C C . PHE A 1 78 ? 5.746 0.879 -2.553 1.00 98.38 78 PHE A C 1
ATOM 548 O O . PHE A 1 78 ? 4.755 0.859 -3.278 1.00 98.38 78 PHE A O 1
ATOM 555 N N . SER A 1 79 ? 5.767 0.334 -1.340 1.00 98.56 79 SER A N 1
ATOM 556 C CA . SER A 1 79 ? 4.540 0.145 -0.574 1.00 98.56 79 SER A CA 1
ATOM 557 C C . SER A 1 79 ? 4.229 1.445 0.154 1.00 98.56 79 SER A C 1
ATOM 559 O O . SER A 1 79 ? 5.139 2.190 0.532 1.00 98.56 79 SER A O 1
ATOM 561 N N . PHE A 1 80 ? 2.950 1.766 0.302 1.00 98.56 80 PHE A N 1
ATOM 562 C CA . PHE A 1 80 ? 2.534 3.027 0.898 1.00 98.56 80 PHE A CA 1
ATOM 563 C C . PHE A 1 80 ? 1.227 2.897 1.671 1.00 98.56 80 PHE A C 1
ATOM 565 O O . PHE A 1 80 ? 0.376 2.059 1.371 1.00 98.56 80 PHE A O 1
ATOM 572 N N . LEU A 1 81 ? 1.067 3.800 2.634 1.00 98.38 81 LEU A N 1
ATOM 573 C CA . LEU A 1 81 ? -0.178 4.105 3.315 1.00 98.38 81 LEU A CA 1
ATOM 574 C C . LEU A 1 81 ? -0.423 5.608 3.184 1.00 98.38 81 LEU A C 1
ATOM 576 O O . LEU A 1 81 ? 0.403 6.429 3.593 1.00 98.38 81 LEU A O 1
ATOM 580 N N . ALA A 1 82 ? -1.556 5.976 2.596 1.00 97.44 82 ALA A N 1
ATOM 581 C CA . ALA A 1 82 ? -1.932 7.363 2.342 1.00 97.44 82 ALA A CA 1
ATOM 582 C C . ALA A 1 82 ? -3.348 7.646 2.842 1.00 97.44 82 ALA A C 1
ATOM 584 O O . ALA A 1 82 ? -4.182 6.748 2.929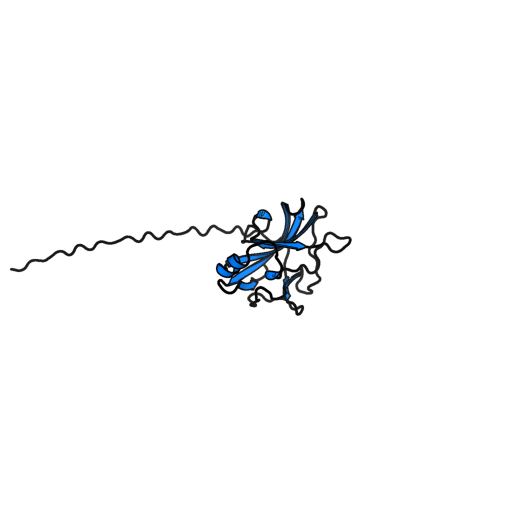 1.00 97.44 82 ALA A O 1
ATOM 585 N N . GLU A 1 83 ? -3.640 8.909 3.148 1.00 95.81 83 GLU A N 1
ATOM 586 C CA . GLU A 1 83 ? -5.038 9.347 3.221 1.00 95.81 83 GLU A CA 1
ATOM 587 C C . GLU A 1 83 ? -5.701 9.163 1.850 1.00 95.81 83 GLU A C 1
ATOM 589 O O . GLU A 1 83 ? -5.053 9.350 0.814 1.00 95.81 83 GLU A O 1
ATOM 594 N N . ARG A 1 84 ? -6.991 8.809 1.845 1.00 94.31 84 ARG A N 1
ATOM 595 C CA . ARG A 1 84 ? -7.745 8.625 0.599 1.00 94.31 84 ARG A CA 1
ATOM 596 C C . ARG A 1 84 ? -7.713 9.901 -0.248 1.00 94.31 84 ARG A C 1
ATOM 598 O O . ARG A 1 84 ? -7.936 10.993 0.272 1.00 94.31 84 ARG A O 1
ATOM 605 N N . GLY A 1 85 ? -7.444 9.754 -1.542 1.00 93.94 85 GLY A N 1
ATOM 606 C CA . GLY A 1 85 ? -7.299 10.857 -2.497 1.00 93.94 85 GLY A CA 1
ATOM 607 C C . GLY A 1 85 ? -5.863 11.369 -2.678 1.00 93.94 85 GLY A C 1
ATOM 608 O O . GLY A 1 85 ? -5.606 12.128 -3.612 1.00 93.94 85 GLY A O 1
ATOM 609 N N . ASN A 1 86 ? -4.918 10.948 -1.827 1.00 95.56 86 ASN A N 1
ATOM 610 C CA . ASN A 1 86 ? -3.505 11.344 -1.890 1.00 95.56 86 ASN A CA 1
ATOM 611 C C . ASN A 1 86 ? -2.585 10.244 -2.453 1.00 95.56 86 ASN A C 1
ATOM 613 O O . ASN A 1 86 ? -1.361 10.352 -2.381 1.00 95.56 86 ASN A O 1
ATOM 617 N N . GLU A 1 87 ? -3.139 9.176 -3.026 1.00 96.00 87 GLU A N 1
ATOM 618 C CA . GLU A 1 87 ? -2.387 7.985 -3.433 1.00 96.00 87 GLU A CA 1
ATOM 619 C C . GLU A 1 87 ? -1.328 8.305 -4.494 1.00 96.00 87 GLU A C 1
ATOM 621 O O . GLU A 1 87 ? -0.230 7.760 -4.452 1.00 96.00 87 GLU A O 1
ATOM 626 N N . LYS A 1 88 ? -1.604 9.249 -5.405 1.00 95.25 88 LYS A N 1
ATOM 627 C CA . LYS A 1 88 ? -0.674 9.660 -6.476 1.00 95.25 88 LYS A CA 1
ATOM 628 C C . LYS A 1 88 ? 0.360 10.709 -6.051 1.00 95.25 88 LYS A C 1
ATOM 630 O O . LYS A 1 88 ? 1.117 11.193 -6.892 1.00 95.25 88 LYS A O 1
ATOM 635 N N . SER A 1 89 ? 0.411 11.068 -4.771 1.00 95.69 89 SER A N 1
ATOM 636 C CA . SER A 1 89 ? 1.306 12.098 -4.242 1.00 95.69 89 SER A CA 1
ATOM 637 C C . SER A 1 89 ? 2.264 11.497 -3.212 1.00 95.69 89 SER A C 1
ATOM 639 O O . SER A 1 89 ? 1.955 11.526 -2.023 1.00 95.69 89 SER A O 1
ATOM 641 N N . PRO A 1 90 ? 3.447 10.997 -3.628 1.00 96.69 90 PRO A N 1
ATOM 642 C CA . PRO A 1 90 ? 4.407 10.374 -2.715 1.00 96.69 90 PRO A CA 1
ATOM 643 C C . PRO A 1 90 ? 4.777 11.220 -1.493 1.00 96.69 90 PRO A C 1
ATOM 645 O O . PRO A 1 90 ? 4.924 10.700 -0.392 1.00 96.69 90 PRO A O 1
ATOM 648 N N . SER A 1 91 ? 4.854 12.544 -1.655 1.00 96.25 91 SER A N 1
ATOM 649 C CA . SER A 1 91 ? 5.120 13.486 -0.560 1.00 96.25 91 SER A CA 1
ATOM 650 C C . SER A 1 91 ? 3.987 13.611 0.467 1.00 96.25 91 SER A C 1
ATOM 652 O O . SER A 1 91 ? 4.210 14.159 1.543 1.00 96.25 91 SER A O 1
ATOM 654 N N . ALA A 1 92 ? 2.782 13.134 0.146 1.00 95.88 92 ALA A N 1
ATOM 655 C CA . ALA A 1 92 ? 1.609 13.138 1.019 1.00 95.88 92 ALA A CA 1
ATOM 656 C C . ALA A 1 92 ? 1.329 11.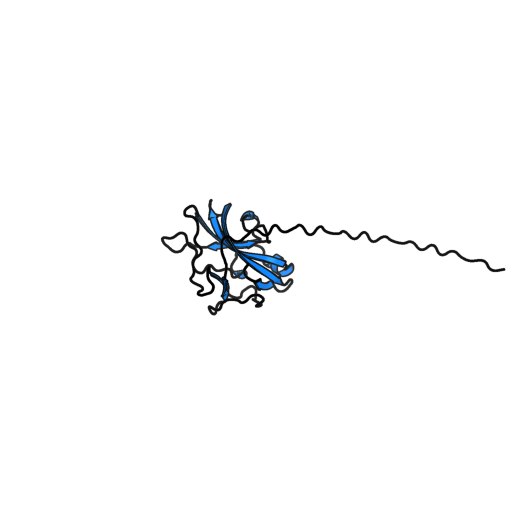763 1.654 1.00 95.88 92 ALA A C 1
ATOM 658 O O . ALA A 1 92 ? 0.412 11.640 2.473 1.00 95.88 92 ALA A O 1
ATOM 659 N N . TRP A 1 93 ? 2.096 10.727 1.298 1.00 97.62 93 TRP A N 1
ATOM 660 C CA . TRP A 1 93 ? 1.992 9.421 1.940 1.00 97.62 93 TRP A CA 1
ATOM 661 C C . TRP A 1 93 ? 2.370 9.531 3.415 1.00 97.62 93 TRP A C 1
ATOM 663 O O . TRP A 1 93 ? 3.356 10.169 3.780 1.00 97.62 93 TRP A O 1
ATOM 673 N N . LYS A 1 94 ? 1.571 8.902 4.277 1.00 97.69 94 LYS A N 1
ATOM 674 C CA . LYS A 1 94 ? 1.791 8.923 5.726 1.00 97.69 94 LYS A CA 1
ATOM 675 C C . LYS A 1 94 ? 2.869 7.939 6.140 1.00 97.69 94 LYS A C 1
ATOM 677 O O . LYS A 1 94 ? 3.595 8.212 7.090 1.00 97.69 94 LYS A O 1
ATOM 682 N N . MET A 1 95 ? 2.939 6.810 5.435 1.00 97.62 95 MET A N 1
ATOM 683 C CA . MET A 1 95 ? 3.990 5.814 5.580 1.00 97.62 95 MET A CA 1
ATOM 684 C C . MET A 1 95 ? 4.357 5.227 4.219 1.00 97.62 95 MET A C 1
ATOM 686 O O . MET A 1 95 ? 3.492 5.109 3.350 1.00 97.62 95 MET A O 1
ATOM 690 N N . ASN A 1 96 ? 5.618 4.846 4.023 1.00 98.19 96 ASN A N 1
ATOM 691 C CA . ASN A 1 96 ? 6.047 4.101 2.839 1.00 98.19 96 ASN A CA 1
ATOM 692 C C . ASN A 1 96 ? 7.326 3.291 3.083 1.00 98.19 96 ASN A C 1
ATOM 694 O O . ASN A 1 96 ? 8.072 3.557 4.025 1.00 98.19 96 ASN A O 1
ATOM 698 N N . ALA A 1 97 ? 7.595 2.328 2.208 1.00 98.00 97 ALA A N 1
ATOM 699 C CA . ALA A 1 97 ? 8.880 1.646 2.121 1.00 98.00 97 ALA A CA 1
ATOM 700 C C . ALA A 1 97 ? 9.222 1.335 0.657 1.00 98.00 97 ALA A C 1
ATOM 702 O O . ALA A 1 97 ? 8.320 1.032 -0.129 1.00 98.00 97 ALA A O 1
ATOM 703 N N . PRO A 1 98 ? 10.504 1.418 0.260 1.00 97.19 98 PRO A N 1
ATOM 704 C CA . PRO A 1 98 ? 10.914 1.076 -1.094 1.00 97.19 98 PRO A CA 1
ATOM 705 C C . PRO A 1 98 ? 10.747 -0.425 -1.354 1.00 97.19 98 PRO A C 1
ATOM 707 O O . PRO A 1 98 ? 11.005 -1.259 -0.488 1.00 97.19 98 PRO A O 1
ATOM 710 N N . LEU A 1 99 ? 10.376 -0.761 -2.584 1.00 97.00 99 LEU A N 1
ATOM 711 C CA . LEU A 1 99 ? 10.272 -2.120 -3.100 1.00 97.00 99 LEU A CA 1
ATOM 712 C C . LEU A 1 99 ? 11.255 -2.315 -4.255 1.00 97.00 99 LEU A C 1
ATOM 714 O O . LEU A 1 99 ? 11.515 -1.400 -5.041 1.00 97.00 99 LEU A O 1
ATOM 718 N N . GLY A 1 100 ? 11.775 -3.534 -4.376 1.00 93.00 100 GLY A N 1
ATOM 719 C CA . GLY A 1 100 ? 12.574 -3.947 -5.524 1.00 93.00 100 GLY A CA 1
ATOM 720 C C . GLY A 1 100 ? 11.698 -4.495 -6.645 1.00 93.00 100 GLY A C 1
ATOM 721 O O . GLY A 1 100 ? 10.715 -5.190 -6.387 1.00 93.00 100 GLY A O 1
ATOM 722 N N . PHE A 1 101 ? 12.077 -4.229 -7.894 1.00 96.31 101 PHE A N 1
ATOM 723 C CA . PHE A 1 101 ? 11.509 -4.964 -9.020 1.00 96.31 101 PHE A CA 1
ATOM 724 C C . PHE A 1 101 ? 12.041 -6.391 -9.061 1.00 96.31 101 PHE A C 1
ATOM 726 O O . PHE A 1 101 ? 13.185 -6.664 -8.681 1.00 96.31 101 PHE A O 1
ATOM 733 N N . ARG A 1 102 ? 11.227 -7.301 -9.598 1.00 94.69 102 ARG A N 1
ATOM 734 C CA . ARG A 1 102 ? 11.696 -8.635 -9.956 1.00 94.69 102 ARG A CA 1
ATOM 735 C C . ARG A 1 102 ? 12.865 -8.507 -10.956 1.00 94.69 102 ARG A C 1
ATOM 737 O O . ARG A 1 102 ? 12.741 -7.766 -11.938 1.00 94.69 102 ARG A O 1
ATOM 744 N N . PRO A 1 103 ? 13.991 -9.219 -10.753 1.00 92.62 103 PRO A N 1
ATOM 745 C CA . PRO A 1 103 ? 15.167 -9.090 -11.611 1.00 92.62 103 PRO A CA 1
ATOM 746 C C . PRO A 1 103 ? 14.852 -9.271 -13.100 1.00 92.62 103 PRO A C 1
ATOM 748 O O . PRO A 1 103 ? 14.218 -10.250 -13.491 1.00 92.62 103 PRO A O 1
ATOM 751 N N . GLY A 1 104 ? 15.318 -8.332 -13.927 1.00 92.81 104 GLY A N 1
ATOM 752 C CA . GLY A 1 104 ? 15.102 -8.349 -15.378 1.00 92.81 104 GLY A CA 1
ATOM 753 C C . GLY A 1 104 ? 13.711 -7.891 -15.832 1.00 92.81 104 GLY A C 1
ATOM 754 O O . GLY A 1 104 ? 13.363 -8.105 -16.989 1.00 92.81 104 GLY A O 1
ATOM 755 N N . SER A 1 105 ? 12.918 -7.275 -14.952 1.00 94.94 105 SER A N 1
ATOM 756 C CA . SER A 1 105 ? 11.563 -6.799 -15.253 1.00 94.94 105 SER A CA 1
ATOM 757 C C . SER A 1 105 ? 11.253 -5.462 -14.566 1.00 94.94 105 SER A C 1
ATOM 759 O O . SER A 1 105 ? 12.023 -4.997 -13.728 1.00 94.94 105 SER A O 1
ATOM 761 N N . HIS A 1 106 ? 10.115 -4.855 -14.918 1.00 95.06 106 HIS A N 1
ATOM 762 C CA . HIS A 1 106 ? 9.526 -3.692 -14.240 1.00 95.06 106 HIS A CA 1
ATOM 763 C C . HIS A 1 106 ? 8.229 -4.120 -13.547 1.00 95.06 106 HIS A C 1
ATOM 765 O O . HIS A 1 106 ? 7.154 -3.576 -13.799 1.00 95.06 106 HIS A O 1
ATOM 771 N N . SER A 1 107 ? 8.305 -5.165 -12.727 1.00 97.31 107 SER A N 1
ATOM 772 C CA . SER A 1 107 ? 7.148 -5.669 -11.998 1.00 97.31 107 SER A CA 1
ATOM 773 C C . SER A 1 107 ? 7.437 -5.859 -10.518 1.00 97.31 107 SER A C 1
ATOM 775 O O . SER A 1 107 ? 8.567 -6.138 -10.101 1.00 97.31 107 SER A O 1
ATOM 777 N N . LEU A 1 108 ? 6.393 -5.659 -9.718 1.00 97.88 108 LEU A N 1
ATOM 778 C CA . LEU A 1 108 ? 6.404 -5.889 -8.279 1.00 97.88 108 LEU A CA 1
ATOM 779 C C . LEU A 1 108 ? 5.733 -7.235 -8.016 1.00 97.88 108 LEU A C 1
ATOM 781 O O . LEU A 1 108 ? 4.545 -7.393 -8.293 1.00 97.88 108 LEU A O 1
ATOM 785 N N . LEU A 1 109 ? 6.506 -8.194 -7.511 1.00 96.69 109 LEU A N 1
ATOM 786 C CA . LEU A 1 109 ? 6.058 -9.547 -7.184 1.00 96.69 109 LEU A CA 1
ATOM 787 C C . LEU A 1 109 ? 5.883 -9.677 -5.670 1.00 96.69 109 LEU A C 1
ATOM 789 O O . LEU A 1 109 ? 6.832 -9.387 -4.943 1.00 96.69 109 LEU A O 1
ATOM 793 N N . ALA A 1 110 ? 4.698 -10.112 -5.229 1.00 95.12 110 ALA A N 1
ATOM 794 C CA . ALA A 1 110 ? 4.338 -10.292 -3.817 1.00 95.12 110 ALA A CA 1
ATOM 795 C C . ALA A 1 110 ? 4.812 -9.142 -2.895 1.00 95.12 110 ALA A C 1
ATOM 797 O O . ALA A 1 110 ? 5.467 -9.382 -1.876 1.00 95.12 110 ALA A O 1
ATOM 798 N N . PRO A 1 111 ? 4.575 -7.866 -3.258 1.00 98.00 111 PRO A N 1
ATOM 799 C CA . PRO A 1 111 ? 5.064 -6.757 -2.457 1.00 98.00 111 PRO A CA 1
ATOM 800 C C . PRO A 1 111 ? 4.446 -6.746 -1.055 1.00 98.00 111 PRO A C 1
ATOM 802 O O . PRO A 1 111 ? 3.228 -6.844 -0.892 1.00 98.00 111 PRO A O 1
ATOM 805 N N . VAL A 1 112 ? 5.299 -6.566 -0.046 1.00 97.81 112 VAL A N 1
ATOM 806 C CA . VAL A 1 112 ? 4.876 -6.432 1.351 1.00 97.81 112 VAL A CA 1
ATOM 807 C C . VAL A 1 112 ? 4.116 -5.123 1.561 1.00 97.81 112 VAL A C 1
ATOM 809 O O . VAL A 1 112 ? 4.574 -4.042 1.182 1.00 97.81 112 VAL A O 1
ATOM 812 N N . VAL A 1 113 ? 2.950 -5.226 2.189 1.00 98.38 113 VAL A N 1
ATOM 813 C CA . VAL A 1 113 ? 2.092 -4.101 2.585 1.00 98.38 113 VAL A CA 1
ATOM 814 C C . VAL A 1 113 ? 1.751 -4.131 4.078 1.00 98.38 113 VAL A C 1
ATOM 816 O O . VAL A 1 113 ? 0.926 -3.341 4.523 1.00 98.38 113 VAL A O 1
ATOM 819 N N . THR A 1 114 ? 2.402 -4.989 4.871 1.00 98.31 114 THR A N 1
ATOM 820 C CA . THR A 1 114 ? 2.326 -4.973 6.340 1.00 98.31 114 THR A CA 1
ATOM 821 C C . THR A 1 114 ? 2.595 -3.561 6.873 1.00 98.31 114 THR A C 1
ATOM 823 O O . THR A 1 114 ? 3.715 -3.076 6.693 1.00 98.31 114 THR A O 1
ATOM 826 N N . PRO A 1 115 ? 1.642 -2.891 7.554 1.00 97.06 115 PRO A N 1
ATOM 827 C CA . PRO A 1 115 ? 1.818 -1.508 8.007 1.00 97.06 115 PRO A CA 1
ATOM 828 C C . PRO A 1 115 ? 3.083 -1.267 8.843 1.00 97.06 115 PRO A C 1
ATOM 830 O O . PRO A 1 115 ? 3.711 -0.217 8.727 1.00 97.06 115 PRO A O 1
ATOM 833 N N . ASP A 1 116 ? 3.499 -2.250 9.646 1.00 96.06 116 ASP A N 1
ATOM 834 C CA . ASP A 1 116 ? 4.728 -2.190 10.451 1.00 96.06 116 ASP A CA 1
ATOM 835 C C . ASP A 1 116 ? 6.026 -2.127 9.618 1.00 96.06 116 ASP A C 1
ATOM 837 O O . ASP A 1 116 ? 7.041 -1.613 10.079 1.00 96.06 116 ASP A O 1
ATOM 841 N N . TRP A 1 117 ? 5.991 -2.590 8.364 1.00 96.94 117 TRP A N 1
ATOM 842 C CA . TRP A 1 117 ? 7.143 -2.615 7.455 1.00 96.94 117 TRP A CA 1
ATOM 843 C C . TRP A 1 117 ? 7.267 -1.340 6.607 1.00 96.94 117 TRP A C 1
ATOM 845 O O . TRP A 1 117 ? 8.252 -1.171 5.885 1.00 96.94 117 TRP A O 1
ATOM 855 N N . LEU A 1 118 ? 6.304 -0.414 6.687 1.00 97.44 118 LEU A N 1
ATOM 856 C CA . LEU A 1 118 ? 6.348 0.870 5.983 1.00 97.44 118 LEU A CA 1
ATOM 857 C C . LEU A 1 118 ? 7.200 1.876 6.781 1.00 97.44 118 LEU A C 1
ATOM 859 O O . LEU A 1 118 ? 6.698 2.794 7.424 1.00 97.44 118 LEU A O 1
ATOM 863 N N . ILE A 1 119 ? 8.517 1.676 6.743 1.00 95.19 119 ILE A N 1
ATOM 864 C CA . ILE A 1 119 ? 9.506 2.303 7.637 1.00 95.19 119 ILE A CA 1
ATOM 865 C C . ILE A 1 119 ? 9.573 3.842 7.617 1.00 95.19 119 ILE A C 1
ATOM 867 O O . ILE A 1 119 ? 10.081 4.435 8.568 1.00 95.19 119 ILE A O 1
ATOM 871 N N . ASN A 1 120 ? 9.093 4.508 6.565 1.00 94.81 120 ASN A N 1
ATOM 872 C CA . ASN A 1 120 ? 9.156 5.965 6.440 1.00 94.81 120 ASN A CA 1
ATOM 873 C C . ASN A 1 120 ? 7.821 6.610 6.826 1.00 94.81 120 ASN A C 1
ATOM 875 O O . ASN A 1 120 ? 7.000 6.854 5.945 1.00 94.81 120 ASN A O 1
ATOM 879 N N . GLY A 1 121 ? 7.604 6.922 8.106 1.00 92.88 121 GLY A N 1
ATOM 880 C CA . GLY A 1 121 ? 6.405 7.635 8.562 1.00 92.88 121 GLY A CA 1
ATOM 881 C C . GLY A 1 121 ? 6.199 7.619 10.078 1.00 92.88 121 GLY A C 1
ATOM 882 O O . GLY A 1 121 ? 7.078 7.189 10.823 1.00 92.88 121 GLY A O 1
ATOM 883 N N . ASP A 1 122 ? 5.031 8.082 10.536 1.00 91.00 122 ASP A N 1
ATOM 884 C CA . ASP A 1 122 ? 4.647 8.092 11.958 1.00 91.00 122 ASP A CA 1
ATOM 885 C C . ASP A 1 122 ? 3.462 7.150 12.217 1.00 91.00 122 ASP A C 1
ATOM 887 O O . ASP A 1 122 ? 2.288 7.531 12.163 1.00 91.00 122 ASP A O 1
ATOM 891 N N . PHE A 1 123 ? 3.778 5.888 12.513 1.00 92.94 123 PHE A N 1
ATOM 892 C CA . PHE A 1 123 ? 2.760 4.893 12.839 1.00 92.94 123 PHE A CA 1
ATOM 893 C C . PHE A 1 123 ? 2.062 5.184 14.172 1.00 92.94 123 PHE A C 1
ATOM 895 O O . PHE A 1 123 ? 0.896 4.831 14.331 1.00 92.94 123 PHE A O 1
ATOM 902 N N . ALA A 1 124 ? 2.738 5.812 15.141 1.00 94.56 124 ALA A N 1
ATOM 903 C CA . ALA A 1 124 ? 2.159 6.068 16.456 1.00 94.56 124 ALA A CA 1
ATOM 904 C C . ALA A 1 124 ? 0.989 7.050 16.338 1.00 94.56 124 ALA A C 1
ATOM 906 O O . ALA A 1 124 ? -0.076 6.818 16.917 1.00 94.56 124 ALA A O 1
ATOM 907 N N . GLN A 1 125 ? 1.155 8.092 15.520 1.00 95.31 125 GLN A N 1
ATOM 908 C CA . GLN A 1 125 ? 0.083 9.028 15.211 1.00 95.31 125 GLN A CA 1
ATOM 909 C C . GLN A 1 125 ? -1.092 8.337 14.503 1.00 95.31 125 GLN A C 1
ATOM 911 O O . GLN A 1 125 ? -2.241 8.554 14.894 1.00 95.31 125 GLN A O 1
ATOM 916 N N . ILE A 1 126 ? -0.827 7.487 13.505 1.00 96.56 126 ILE A N 1
ATOM 917 C CA . ILE A 1 126 ? -1.885 6.771 12.771 1.00 96.56 126 ILE A CA 1
ATOM 918 C C . ILE A 1 126 ? -2.656 5.832 13.699 1.00 96.56 126 ILE A C 1
ATOM 920 O O . ILE A 1 126 ? -3.884 5.853 13.701 1.00 96.56 126 ILE A O 1
ATOM 924 N N . LYS A 1 127 ? -1.967 5.050 14.541 1.00 97.00 127 LYS A N 1
ATOM 925 C CA . LYS A 1 127 ? -2.622 4.176 15.526 1.00 97.00 127 LYS A CA 1
ATOM 926 C C . LYS A 1 127 ? -3.466 4.976 16.510 1.00 97.00 127 LYS A C 1
ATOM 928 O O . LYS A 1 127 ? -4.578 4.570 16.822 1.00 97.00 127 LYS A O 1
ATOM 933 N N . ALA A 1 128 ? -2.964 6.112 16.994 1.00 97.44 128 ALA A N 1
ATOM 934 C CA . ALA A 1 128 ? -3.683 6.947 17.952 1.00 97.44 128 ALA A CA 1
ATOM 935 C C . ALA A 1 128 ? -4.958 7.563 17.354 1.00 97.44 128 ALA A C 1
ATOM 937 O O . ALA A 1 128 ? -5.988 7.595 18.023 1.00 97.44 128 ALA A O 1
ATOM 938 N N . GLN A 1 129 ? -4.893 8.039 16.109 1.00 96.94 129 GLN A N 1
ATOM 939 C CA . GLN A 1 129 ? -6.001 8.737 15.448 1.00 96.94 129 GLN A CA 1
ATOM 940 C C . GLN A 1 129 ? -6.991 7.777 14.775 1.00 96.94 129 GLN A C 1
ATOM 942 O O . GLN A 1 129 ? -8.189 8.055 14.756 1.00 96.94 129 GLN A O 1
ATOM 947 N N . GLY A 1 130 ? -6.507 6.645 14.259 1.00 97.12 130 GLY A N 1
ATOM 948 C CA . GLY A 1 130 ? -7.263 5.781 13.359 1.00 97.12 130 GLY A CA 1
ATOM 949 C C . GLY A 1 130 ? -7.689 6.511 12.081 1.00 97.12 130 GLY A C 1
ATOM 950 O O . GLY A 1 130 ? -7.227 7.610 11.783 1.00 97.12 130 GLY A O 1
ATOM 951 N N . GLY A 1 131 ? -8.598 5.899 11.325 1.00 96.50 131 GLY A N 1
ATOM 952 C CA . GLY A 1 131 ? -9.216 6.522 10.155 1.00 96.50 131 GLY A CA 1
ATOM 953 C C . GLY A 1 131 ? -9.212 5.641 8.915 1.00 96.50 131 GLY A C 1
ATOM 954 O O . GLY A 1 131 ? -8.863 4.463 8.964 1.00 96.50 131 GLY A O 1
ATOM 955 N N . SER A 1 132 ? -9.630 6.227 7.796 1.00 96.44 132 SER A N 1
ATOM 956 C CA . SER A 1 132 ? -9.683 5.549 6.502 1.00 96.44 132 SER A CA 1
ATOM 957 C C . SER A 1 132 ? -8.478 5.925 5.653 1.00 96.44 132 SER A C 1
ATOM 959 O O . SER A 1 132 ? -8.227 7.103 5.393 1.00 96.44 132 SER A O 1
ATOM 961 N N . TYR A 1 133 ? -7.771 4.908 5.180 1.00 97.00 133 TYR A N 1
ATOM 962 C CA . TYR A 1 133 ? -6.542 5.047 4.414 1.00 97.00 133 TYR A CA 1
ATOM 963 C C . TYR A 1 133 ? -6.600 4.191 3.152 1.00 97.00 133 TYR A C 1
ATOM 965 O O . TYR A 1 133 ? -7.452 3.316 3.005 1.00 97.00 133 TYR A O 1
ATOM 973 N N . SER A 1 134 ? -5.667 4.439 2.249 1.00 97.56 134 SER A N 1
ATOM 974 C CA . SER A 1 134 ? -5.363 3.579 1.115 1.00 97.56 134 SER A CA 1
ATOM 975 C C . SER A 1 134 ? -4.039 2.887 1.399 1.00 97.56 134 SER A C 1
ATOM 977 O O . SER A 1 134 ? -3.035 3.564 1.629 1.00 97.56 134 SER A O 1
ATOM 979 N N . LEU A 1 135 ? -4.057 1.554 1.415 1.00 98.12 135 LEU A N 1
ATOM 980 C CA . LEU A 1 135 ? -2.881 0.707 1.594 1.00 98.12 135 LEU A CA 1
ATOM 981 C C . LEU A 1 135 ? -2.595 -0.009 0.278 1.00 98.12 135 LEU A C 1
ATOM 983 O O . LEU A 1 135 ? -3.492 -0.615 -0.318 1.00 98.12 135 LEU A O 1
ATOM 987 N N . GLY A 1 136 ? -1.357 0.064 -0.193 1.00 98.00 136 GLY A N 1
ATOM 988 C CA . GLY A 1 136 ? -1.036 -0.522 -1.481 1.00 98.00 136 GLY A CA 1
ATOM 989 C C . GLY A 1 136 ? 0.391 -0.301 -1.929 1.00 98.00 136 GLY A C 1
ATOM 990 O O . GLY A 1 136 ? 1.298 -0.104 -1.122 1.00 98.00 136 GLY A O 1
ATOM 991 N N . VAL A 1 137 ? 0.569 -0.356 -3.244 1.00 98.50 137 VAL A N 1
ATOM 992 C CA . VAL A 1 137 ? 1.855 -0.235 -3.915 1.00 98.50 137 VAL A CA 1
ATOM 993 C C . VAL A 1 137 ? 1.802 0.762 -5.057 1.00 98.50 137 VAL A C 1
ATOM 995 O O . VAL A 1 137 ? 0.784 0.934 -5.724 1.00 98.50 137 VAL A O 1
ATOM 998 N N . ALA A 1 138 ? 2.919 1.424 -5.298 1.00 98.44 138 ALA A N 1
ATOM 999 C CA . ALA A 1 138 ? 3.065 2.413 -6.343 1.00 98.44 138 ALA A CA 1
ATOM 1000 C C . ALA A 1 138 ? 4.286 2.099 -7.199 1.00 98.44 138 ALA A C 1
ATOM 1002 O O . ALA A 1 138 ? 5.358 1.786 -6.683 1.00 98.44 138 ALA A O 1
ATOM 1003 N N . CYS A 1 139 ? 4.126 2.248 -8.507 1.00 98.25 139 CYS A N 1
ATOM 1004 C CA . CYS A 1 139 ? 5.234 2.393 -9.434 1.00 98.25 139 CYS A CA 1
ATOM 1005 C C . CYS A 1 139 ? 5.629 3.866 -9.438 1.00 98.25 139 CYS A C 1
ATOM 1007 O O . CYS A 1 139 ? 4.769 4.735 -9.603 1.00 98.25 139 CYS A O 1
ATOM 1009 N N . VAL A 1 140 ? 6.910 4.155 -9.238 1.00 97.56 140 VAL A N 1
ATOM 1010 C CA . VAL A 1 140 ? 7.392 5.532 -9.132 1.00 97.56 140 VAL A CA 1
ATOM 1011 C C . VAL A 1 140 ? 8.431 5.854 -10.189 1.00 97.56 140 VAL A C 1
ATOM 1013 O O . VAL A 1 140 ? 9.157 4.990 -10.676 1.00 97.56 140 VAL A O 1
ATOM 1016 N N . GLU A 1 141 ? 8.527 7.137 -10.495 1.00 95.69 141 GLU A N 1
ATOM 1017 C CA . GLU A 1 141 ? 9.523 7.730 -11.378 1.00 95.69 141 GLU A CA 1
ATOM 1018 C C . GLU A 1 141 ? 10.342 8.764 -10.605 1.00 95.69 141 GLU A C 1
ATOM 1020 O O . GLU A 1 141 ? 10.012 9.124 -9.468 1.00 95.69 141 GLU A O 1
ATOM 1025 N N . ASN A 1 142 ? 11.415 9.256 -11.228 1.00 92.06 142 ASN A N 1
ATOM 1026 C CA . ASN A 1 142 ? 12.253 10.319 -10.673 1.00 92.06 142 ASN A CA 1
ATOM 1027 C C . ASN A 1 142 ? 12.726 10.009 -9.241 1.00 92.06 142 ASN A C 1
ATOM 1029 O O . ASN A 1 142 ? 12.725 10.887 -8.382 1.00 92.06 142 ASN A O 1
ATOM 1033 N N . ASN A 1 143 ? 13.090 8.750 -8.974 1.00 86.38 143 ASN A N 1
ATOM 1034 C CA . ASN A 1 143 ? 13.515 8.269 -7.656 1.00 86.38 143 ASN A CA 1
ATOM 1035 C C . ASN A 1 143 ? 12.465 8.459 -6.542 1.00 86.38 143 ASN A C 1
ATOM 1037 O O . ASN A 1 143 ? 12.819 8.756 -5.404 1.00 86.38 143 ASN A O 1
ATOM 1041 N N . GLY A 1 144 ? 11.175 8.294 -6.855 1.00 88.75 144 GLY A N 1
ATOM 1042 C CA . GLY A 1 144 ? 10.102 8.363 -5.855 1.00 88.75 144 GLY A CA 1
ATOM 1043 C C . GLY A 1 144 ? 9.424 9.725 -5.734 1.00 88.75 144 GLY A C 1
ATOM 1044 O O . GLY A 1 144 ? 8.550 9.889 -4.890 1.00 88.75 144 GLY A O 1
ATOM 1045 N N . LEU A 1 145 ? 9.784 10.700 -6.574 1.00 91.75 145 LEU A N 1
ATOM 1046 C CA . LEU A 1 145 ? 9.165 12.030 -6.540 1.00 91.75 145 LEU A CA 1
ATOM 1047 C C . LEU A 1 145 ? 7.767 12.060 -7.174 1.00 91.75 145 LEU A C 1
ATOM 1049 O O . LEU A 1 145 ? 6.974 12.948 -6.866 1.00 91.75 145 LEU A O 1
ATOM 1053 N N . SER A 1 146 ? 7.450 11.099 -8.043 1.00 94.62 146 SER A N 1
ATOM 1054 C CA . SER A 1 146 ? 6.151 10.990 -8.711 1.00 94.62 146 SER A CA 1
ATOM 1055 C C . SER A 1 146 ? 5.702 9.535 -8.823 1.00 94.62 146 SER A C 1
ATOM 1057 O O . SER A 1 146 ? 6.513 8.662 -9.126 1.00 94.62 146 SER A O 1
ATOM 1059 N N . ALA A 1 147 ? 4.410 9.275 -8.611 1.00 96.44 147 ALA A N 1
ATOM 1060 C CA . ALA A 1 147 ? 3.809 7.958 -8.819 1.00 96.44 147 ALA A CA 1
ATOM 1061 C C . ALA A 1 147 ? 3.210 7.867 -10.234 1.00 96.44 147 ALA A C 1
ATOM 1063 O O . ALA A 1 147 ? 2.338 8.660 -10.588 1.00 96.44 147 ALA A O 1
ATOM 1064 N N . SER A 1 148 ? 3.671 6.907 -11.037 1.00 95.06 148 SER A N 1
ATOM 1065 C CA . SER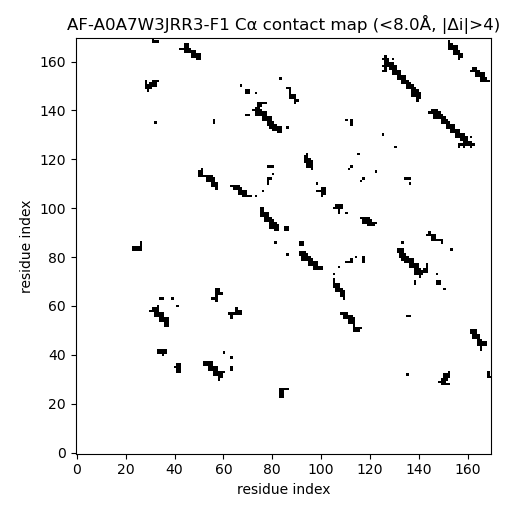 A 1 148 ? 3.188 6.665 -12.405 1.00 95.06 148 SER A CA 1
ATOM 1066 C C . SER A 1 148 ? 1.989 5.712 -12.444 1.00 95.06 148 SER A C 1
ATOM 1068 O O . SER A 1 148 ? 1.098 5.873 -13.279 1.00 95.06 148 SER A O 1
ATOM 1070 N N . LYS A 1 149 ? 1.933 4.752 -11.512 1.00 97.38 149 LYS A N 1
ATOM 1071 C CA . LYS A 1 149 ? 0.770 3.894 -11.234 1.00 97.38 149 LYS A CA 1
ATOM 1072 C C . LYS A 1 149 ? 0.625 3.652 -9.739 1.00 97.38 149 LYS A C 1
ATOM 1074 O O . LYS A 1 149 ? 1.631 3.530 -9.045 1.00 97.38 149 LYS A O 1
ATOM 1079 N N . VAL A 1 150 ? -0.611 3.533 -9.265 1.00 97.75 150 VAL A N 1
ATOM 1080 C CA . VAL A 1 150 ? -0.945 3.222 -7.871 1.00 97.75 150 VAL A CA 1
ATOM 1081 C C . VAL A 1 150 ? -1.993 2.114 -7.798 1.00 97.75 150 VAL A C 1
ATOM 1083 O O . VAL A 1 150 ? -3.099 2.220 -8.328 1.00 97.75 150 VAL A O 1
ATOM 1086 N N . PHE A 1 151 ? -1.652 1.040 -7.102 1.00 98.06 151 PHE A N 1
ATOM 1087 C CA . PHE A 1 151 ? -2.502 -0.119 -6.869 1.00 98.06 151 PHE A CA 1
ATOM 1088 C C . PHE A 1 151 ? -2.804 -0.178 -5.382 1.00 98.06 151 PHE A C 1
ATOM 1090 O O . PHE A 1 151 ? -1.877 -0.304 -4.588 1.00 98.06 151 PHE A O 1
ATOM 1097 N N . PHE A 1 152 ? -4.061 -0.051 -4.969 1.00 97.44 152 PHE A N 1
ATOM 1098 C CA . PHE A 1 152 ? -4.381 -0.010 -3.547 1.00 97.44 152 PHE A CA 1
ATOM 1099 C C . PHE A 1 152 ? -5.769 -0.540 -3.232 1.00 97.44 152 PHE A C 1
ATOM 1101 O O . PHE A 1 152 ? -6.674 -0.543 -4.065 1.00 97.44 152 PHE A O 1
ATOM 1108 N N . ARG A 1 153 ? -5.922 -0.928 -1.968 1.00 95.75 153 ARG A N 1
ATOM 1109 C CA . ARG A 1 153 ? -7.196 -1.252 -1.344 1.00 95.75 153 ARG A CA 1
ATOM 1110 C C . ARG A 1 153 ? -7.417 -0.285 -0.190 1.00 95.75 153 ARG A C 1
ATOM 1112 O O . ARG A 1 153 ? -6.485 0.066 0.536 1.00 95.75 153 ARG A O 1
ATOM 1119 N N . SER A 1 154 ? -8.648 0.185 -0.035 1.00 95.88 154 SER A N 1
ATOM 1120 C CA . SER A 1 154 ? -8.987 1.012 1.118 1.00 95.88 154 SER A CA 1
ATOM 1121 C C . SER A 1 154 ? -8.981 0.162 2.387 1.00 95.88 154 SER A C 1
ATOM 1123 O O . SER A 1 154 ? -9.418 -0.990 2.374 1.00 95.88 154 SER A O 1
ATOM 1125 N N . ILE A 1 155 ? -8.470 0.732 3.472 1.00 97.44 155 ILE A N 1
ATOM 1126 C CA . ILE A 1 155 ? -8.467 0.128 4.798 1.00 97.44 155 ILE A CA 1
ATOM 1127 C C . ILE A 1 155 ? -9.060 1.098 5.815 1.00 97.44 155 ILE A C 1
ATOM 1129 O O . ILE A 1 155 ? -8.985 2.320 5.658 1.00 97.44 155 ILE A O 1
ATOM 1133 N N . THR A 1 156 ? -9.587 0.550 6.901 1.00 97.88 156 THR A N 1
ATOM 1134 C CA . THR A 1 156 ? -9.985 1.314 8.082 1.00 97.88 156 THR A CA 1
ATOM 1135 C C . THR A 1 156 ? -9.128 0.890 9.263 1.00 97.88 156 THR A C 1
ATOM 1137 O O . THR A 1 156 ? -9.140 -0.280 9.637 1.00 97.88 156 THR A O 1
ATOM 1140 N N . VAL A 1 157 ? -8.399 1.842 9.848 1.00 98.38 157 VAL A N 1
ATOM 1141 C CA . VAL A 1 157 ? -7.570 1.673 11.046 1.00 98.38 157 VAL A CA 1
ATOM 1142 C C . VAL A 1 157 ? -8.369 2.093 12.276 1.00 98.38 157 VAL A C 1
ATOM 1144 O O . VAL A 1 157 ? -8.941 3.184 12.336 1.00 98.38 157 VAL A O 1
ATOM 1147 N N . THR A 1 158 ? -8.377 1.236 13.287 1.00 98.31 158 THR A N 1
ATOM 1148 C CA . THR A 1 158 ? -9.050 1.454 14.566 1.00 98.31 158 THR A CA 1
ATOM 1149 C C . THR A 1 158 ? -8.184 2.328 15.466 1.00 98.31 158 THR A C 1
ATOM 1151 O O . THR A 1 158 ? -7.054 1.969 15.799 1.00 98.31 158 THR A O 1
ATOM 1154 N N . ALA A 1 159 ? -8.729 3.466 15.898 1.00 98.00 159 ALA A N 1
ATOM 1155 C CA . ALA A 1 159 ? -8.047 4.382 16.808 1.00 98.00 159 ALA A CA 1
ATOM 1156 C C . ALA A 1 159 ? -7.680 3.707 18.144 1.00 98.00 159 ALA A C 1
ATOM 1158 O O . ALA A 1 159 ? -8.426 2.887 18.683 1.00 98.00 159 ALA A O 1
ATOM 1159 N N . GLY A 1 160 ? -6.520 4.064 18.685 1.00 97.12 160 GLY A N 1
ATOM 1160 C CA . GLY A 1 160 ? -5.959 3.546 19.931 1.00 97.12 160 GLY A CA 1
ATOM 1161 C C . GLY A 1 160 ? -5.266 2.186 19.809 1.00 97.12 160 GLY A C 1
ATOM 1162 O O . GLY A 1 160 ? -4.274 1.966 20.498 1.00 97.12 160 GLY A O 1
ATOM 1163 N N . THR A 1 161 ? -5.739 1.289 18.938 1.00 96.69 161 THR A N 1
ATOM 1164 C CA . THR A 1 161 ? -5.155 -0.058 18.767 1.00 96.69 161 THR A CA 1
ATOM 1165 C C . THR A 1 161 ? -4.243 -0.150 17.548 1.00 96.69 161 THR A C 1
ATOM 1167 O O . THR A 1 161 ? -3.193 -0.786 17.611 1.00 96.69 161 THR A O 1
ATOM 1170 N N . GLY A 1 162 ? -4.615 0.507 16.446 1.00 97.06 162 GLY A N 1
ATOM 1171 C CA . GLY A 1 162 ? -3.982 0.292 15.149 1.00 97.06 162 GLY A CA 1
ATOM 1172 C C . GLY A 1 162 ? -4.495 -0.935 14.404 1.00 97.06 162 GLY A C 1
ATOM 1173 O O . GLY A 1 162 ? -4.048 -1.183 13.293 1.00 97.06 162 GLY A O 1
ATOM 1174 N N . ASP A 1 163 ? -5.423 -1.705 14.969 1.00 98.38 163 ASP A N 1
ATOM 1175 C CA . ASP A 1 1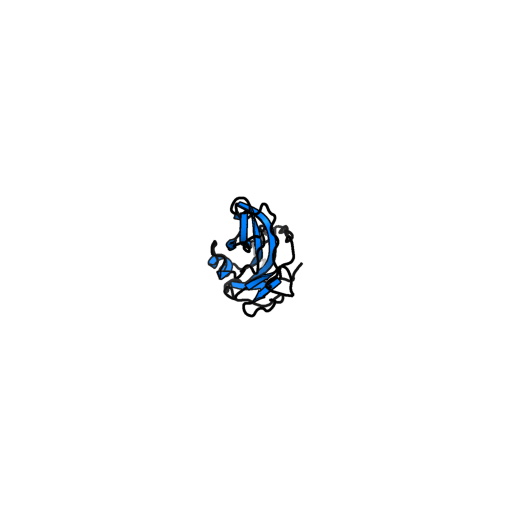63 ? -5.996 -2.837 14.245 1.00 98.38 163 ASP A CA 1
ATOM 1176 C C . ASP A 1 163 ? -6.725 -2.329 13.003 1.00 98.38 163 ASP A C 1
ATOM 1178 O O . ASP A 1 163 ? -7.439 -1.325 13.068 1.00 98.38 163 ASP A O 1
ATOM 1182 N N . TRP A 1 164 ? -6.578 -3.015 11.879 1.00 98.38 164 TRP A N 1
ATOM 1183 C CA . TRP A 1 164 ? -7.119 -2.560 10.608 1.00 98.38 164 TRP A CA 1
ATOM 1184 C C . TRP A 1 164 ? -7.977 -3.623 9.934 1.00 98.38 164 TRP A C 1
ATOM 1186 O O . TRP A 1 164 ? -7.913 -4.810 10.236 1.00 98.38 164 TRP A O 1
ATOM 1196 N N . THR A 1 165 ? -8.840 -3.166 9.036 1.00 98.50 165 THR A N 1
ATOM 1197 C CA . THR A 1 165 ? -9.668 -4.016 8.177 1.00 98.50 165 THR A CA 1
ATOM 1198 C C . THR A 1 165 ? -9.572 -3.500 6.756 1.00 98.50 165 THR A C 1
ATOM 1200 O O . THR A 1 165 ? -9.445 -2.293 6.550 1.00 98.50 165 THR A O 1
ATOM 1203 N N . ALA A 1 166 ? -9.629 -4.396 5.777 1.00 96.31 166 ALA A N 1
ATOM 1204 C CA . ALA A 1 166 ? -9.680 -4.006 4.377 1.00 96.31 166 ALA A CA 1
ATOM 1205 C C . ALA A 1 166 ? -11.132 -3.895 3.890 1.00 96.31 166 ALA A C 1
ATOM 1207 O O . ALA A 1 166 ? -11.955 -4.779 4.145 1.00 96.31 166 ALA A O 1
ATOM 1208 N N . ASP A 1 167 ? -11.436 -2.832 3.151 1.00 92.31 167 ASP A N 1
ATOM 1209 C CA . ASP A 1 167 ? -12.741 -2.607 2.523 1.00 92.31 167 ASP A CA 1
ATOM 1210 C C . ASP A 1 167 ? -12.948 -3.592 1.354 1.00 92.31 167 ASP A C 1
ATOM 1212 O O . ASP A 1 167 ? -11.983 -4.186 0.870 1.00 92.31 167 ASP A O 1
ATOM 1216 N N . PRO A 1 168 ? -14.170 -3.816 0.845 1.00 89.56 168 PRO A N 1
ATOM 1217 C CA . PRO A 1 168 ? -14.359 -4.576 -0.392 1.00 89.56 168 PRO A CA 1
ATOM 1218 C C . PRO A 1 168 ? -13.574 -3.976 -1.571 1.00 89.56 168 PRO A C 1
ATOM 1220 O O . PRO A 1 168 ? -13.459 -2.754 -1.679 1.00 89.56 168 PRO A O 1
ATOM 1223 N N . ASN A 1 169 ? -13.064 -4.828 -2.467 1.00 80.56 169 ASN A N 1
ATOM 1224 C CA . ASN A 1 169 ? -12.483 -4.362 -3.729 1.00 80.56 169 ASN A CA 1
ATOM 1225 C C . ASN A 1 169 ? -13.558 -3.650 -4.563 1.00 80.56 169 ASN A C 1
ATOM 1227 O O . ASN A 1 169 ? -14.682 -4.148 -4.670 1.00 80.56 169 ASN A O 1
ATOM 1231 N N . LYS A 1 170 ? -13.218 -2.472 -5.096 1.00 64.69 170 LYS A N 1
ATOM 1232 C CA . LYS A 1 170 ? -14.076 -1.676 -5.983 1.00 64.69 170 LYS A CA 1
ATOM 1233 C C . LYS A 1 170 ? -13.684 -1.884 -7.439 1.00 64.69 170 LYS A C 1
ATOM 1235 O O . LYS A 1 170 ? -12.472 -2.064 -7.689 1.00 64.69 170 LYS A O 1
#

Secondary structure (DSSP, 8-state):
----PPP-------------------PPPSS--EEEETTS-B--TT-EE-TTS-EEEESSTT-TTPEEEPPTT--EEEEEEEETT-TT-GGG-SEEEEEPPPTTSSEEES-B--GGG--EE-HHHHHHH-EEEEEEEEEEEGGGTEEEEEEEEEEEEPTTT--EEEPPP-